Protein AF-A0A2V8DXF9-F1 (afdb_monomer_lite)

Radius of gyration: 17.94 Å; chains: 1; bounding box: 44×35×45 Å

Structure (mmCIF, N/CA/C/O backbone):
data_AF-A0A2V8DXF9-F1
#
_entry.id   AF-A0A2V8DXF9-F1
#
loop_
_atom_site.group_PDB
_atom_site.id
_atom_site.type_symbol
_atom_site.label_atom_id
_atom_site.label_alt_id
_atom_site.label_comp_id
_atom_site.label_asym_id
_atom_site.label_entity_id
_atom_site.label_seq_id
_atom_site.pdbx_PDB_ins_code
_atom_site.Cartn_x
_atom_site.Cartn_y
_atom_site.Cartn_z
_atom_site.occupancy
_atom_site.B_iso_or_equiv
_atom_site.auth_seq_id
_atom_site.auth_comp_id
_atom_site.auth_asym_id
_atom_site.auth_atom_id
_atom_site.pdbx_PDB_model_num
ATOM 1 N N . MET A 1 1 ? -7.701 2.944 -24.285 1.00 45.12 1 MET A N 1
ATOM 2 C CA . MET A 1 1 ? -6.277 2.633 -24.531 1.00 45.12 1 MET A CA 1
ATOM 3 C C . MET A 1 1 ? -6.039 1.240 -23.972 1.00 45.12 1 MET A C 1
ATOM 5 O O . MET A 1 1 ? -6.318 1.082 -22.791 1.00 45.12 1 MET A O 1
ATOM 9 N N . PRO A 1 2 ? -5.647 0.233 -24.767 1.00 52.84 2 PRO A N 1
ATOM 10 C CA . PRO A 1 2 ? -5.289 -1.071 -24.213 1.00 52.84 2 PRO A CA 1
ATOM 11 C C . PRO A 1 2 ? -4.057 -0.925 -23.308 1.00 52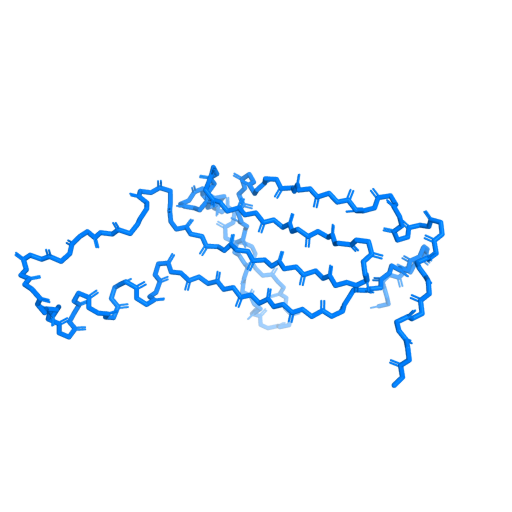.84 2 PRO A C 1
ATOM 13 O O . PRO A 1 2 ? -3.192 -0.086 -23.577 1.00 52.84 2 PRO A O 1
ATOM 16 N N . ASP A 1 3 ? -4.006 -1.701 -22.226 1.00 67.06 3 ASP A N 1
ATOM 17 C CA . ASP A 1 3 ? -2.883 -1.714 -21.290 1.00 67.06 3 ASP A CA 1
ATOM 18 C C . ASP A 1 3 ? -1.593 -2.053 -22.045 1.00 67.06 3 ASP A C 1
ATOM 20 O O . ASP A 1 3 ? -1.438 -3.143 -22.599 1.00 67.06 3 ASP A O 1
ATOM 24 N N . ALA A 1 4 ? -0.677 -1.085 -22.125 1.00 70.88 4 ALA A N 1
ATOM 25 C CA . ALA A 1 4 ? 0.615 -1.305 -22.757 1.00 70.88 4 ALA A CA 1
ATOM 26 C C . ALA A 1 4 ? 1.374 -2.395 -21.979 1.00 70.88 4 ALA A C 1
ATOM 28 O O . ALA A 1 4 ? 1.391 -2.344 -20.745 1.00 70.88 4 ALA A O 1
ATOM 29 N N . PRO A 1 5 ? 2.017 -3.355 -22.666 1.00 83.88 5 PRO A N 1
ATOM 30 C CA . PRO A 1 5 ? 2.752 -4.415 -21.995 1.00 83.88 5 PRO A CA 1
ATOM 31 C C . PRO A 1 5 ? 3.884 -3.838 -21.138 1.00 83.88 5 PRO A C 1
ATOM 33 O O . PRO A 1 5 ? 4.519 -2.848 -21.507 1.00 83.88 5 PRO A O 1
ATOM 36 N N . LEU A 1 6 ? 4.145 -4.488 -20.002 1.00 90.56 6 LEU A N 1
ATOM 37 C CA . LEU A 1 6 ? 5.236 -4.123 -19.103 1.00 90.56 6 LEU A CA 1
ATOM 38 C C . LEU A 1 6 ? 6.608 -4.295 -19.771 1.00 90.56 6 LEU A C 1
ATOM 40 O O . LEU A 1 6 ? 6.869 -5.300 -20.443 1.00 90.56 6 LEU A O 1
ATOM 44 N N . SER A 1 7 ? 7.509 -3.356 -19.497 1.00 91.69 7 SER A N 1
ATOM 45 C CA . SER A 1 7 ? 8.941 -3.467 -19.778 1.00 91.69 7 SER A CA 1
ATOM 46 C C . SER A 1 7 ? 9.590 -4.597 -18.967 1.00 91.69 7 SER A C 1
ATOM 48 O O . SER A 1 7 ? 9.029 -5.101 -17.991 1.00 91.69 7 SER A O 1
ATOM 50 N N . ALA A 1 8 ? 10.800 -5.006 -19.361 1.00 91.56 8 ALA A N 1
ATOM 51 C CA . ALA A 1 8 ? 11.567 -6.005 -18.616 1.00 91.56 8 ALA A CA 1
ATOM 52 C C . ALA A 1 8 ? 11.846 -5.563 -17.168 1.00 91.56 8 ALA A C 1
ATOM 54 O O . ALA A 1 8 ? 11.833 -6.397 -16.268 1.00 91.56 8 ALA A O 1
ATOM 55 N N . GLU A 1 9 ? 12.038 -4.262 -16.947 1.00 91.50 9 GLU A N 1
ATOM 56 C CA . GLU A 1 9 ? 12.272 -3.699 -15.620 1.00 91.50 9 GLU A CA 1
ATOM 57 C C . GLU A 1 9 ? 10.996 -3.695 -14.776 1.00 91.50 9 GLU A C 1
ATOM 59 O O . GLU A 1 9 ? 10.998 -4.200 -13.659 1.00 91.50 9 GLU A O 1
ATOM 64 N N . GLU A 1 10 ? 9.872 -3.222 -15.323 1.00 93.25 10 GLU A N 1
ATOM 65 C CA . GLU A 1 10 ? 8.580 -3.227 -14.617 1.00 93.25 10 GLU A CA 1
ATOM 66 C C . GLU A 1 10 ? 8.166 -4.649 -14.191 1.00 93.25 10 GLU A C 1
ATOM 68 O O . GLU A 1 10 ? 7.578 -4.830 -13.125 1.00 93.25 10 GLU A O 1
ATOM 73 N N . LYS A 1 11 ? 8.526 -5.678 -14.973 1.00 94.44 11 LYS A N 1
ATOM 74 C CA . LYS A 1 11 ? 8.275 -7.087 -14.621 1.00 94.44 11 LYS A CA 1
ATOM 75 C C . LYS A 1 11 ? 9.007 -7.542 -13.357 1.00 94.44 11 LYS A C 1
ATOM 77 O O . LYS A 1 11 ? 8.476 -8.403 -12.662 1.00 94.44 11 LYS A O 1
ATOM 82 N N . LYS A 1 12 ? 10.172 -6.971 -13.024 1.00 94.31 12 LYS A N 1
ATOM 83 C CA . LYS A 1 12 ? 10.921 -7.313 -11.796 1.00 94.31 12 LYS A CA 1
ATOM 84 C C . LYS A 1 12 ? 10.192 -6.881 -10.524 1.00 94.31 12 LYS A C 1
ATOM 86 O O . LYS A 1 12 ? 10.431 -7.448 -9.463 1.00 94.31 12 LYS A O 1
ATOM 91 N N . PHE A 1 13 ? 9.312 -5.887 -10.639 1.00 94.00 13 PHE A N 1
ATOM 92 C CA . PHE A 1 13 ? 8.531 -5.367 -9.523 1.00 94.00 13 PHE A CA 1
ATOM 93 C C . PHE A 1 13 ? 7.219 -6.116 -9.318 1.00 94.00 13 PHE A C 1
ATOM 95 O O . PHE A 1 13 ? 6.589 -5.901 -8.297 1.00 94.00 13 PHE A O 1
ATOM 102 N N .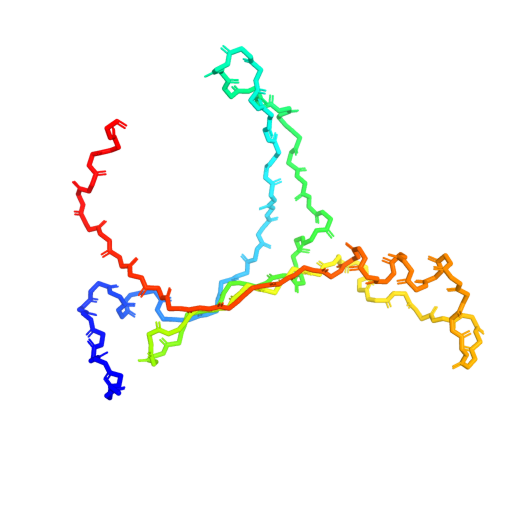 VAL A 1 14 ? 6.771 -6.966 -10.249 1.00 95.88 14 VAL A N 1
ATOM 103 C CA . VAL A 1 14 ? 5.489 -7.675 -10.109 1.00 95.88 14 VAL A CA 1
ATOM 104 C C . VAL A 1 14 ? 5.541 -8.612 -8.904 1.00 95.88 14 VAL A C 1
ATOM 106 O O . VAL A 1 14 ? 6.368 -9.518 -8.842 1.00 95.88 14 VAL A O 1
ATOM 109 N N . GLY A 1 15 ? 4.624 -8.417 -7.957 1.00 96.50 15 GLY A N 1
ATOM 110 C CA . GLY A 1 15 ? 4.586 -9.202 -6.732 1.00 96.50 15 GLY A CA 1
ATOM 111 C C . GLY A 1 15 ? 3.949 -8.480 -5.551 1.00 96.50 15 GLY A C 1
ATOM 112 O O . GLY A 1 15 ? 3.415 -7.374 -5.670 1.00 96.50 15 GLY A O 1
ATOM 113 N N . PHE A 1 16 ? 4.019 -9.145 -4.399 1.00 96.00 16 PHE A N 1
ATOM 114 C CA . PHE A 1 16 ? 3.521 -8.664 -3.115 1.00 96.00 16 PHE A CA 1
ATOM 115 C C . PHE A 1 16 ? 4.699 -8.348 -2.201 1.00 96.00 16 PHE A C 1
ATOM 117 O O . PHE A 1 16 ? 5.488 -9.227 -1.857 1.00 96.00 16 PHE A O 1
ATOM 124 N N . TYR A 1 17 ? 4.787 -7.097 -1.769 1.00 95.06 17 TYR A N 1
ATOM 125 C CA . TYR A 1 17 ? 5.855 -6.601 -0.915 1.00 95.06 17 TYR A CA 1
ATOM 126 C C . TYR A 1 17 ? 5.265 -6.228 0.431 1.00 95.06 17 TYR A C 1
ATOM 128 O O . TYR A 1 17 ? 4.367 -5.391 0.531 1.00 95.06 17 TYR A O 1
ATOM 136 N N . LYS A 1 18 ? 5.773 -6.865 1.479 1.00 93.19 18 LYS A N 1
ATOM 137 C CA . LYS A 1 18 ? 5.365 -6.592 2.852 1.00 93.19 18 LYS A CA 1
ATOM 138 C C . LYS A 1 18 ? 6.026 -5.309 3.343 1.00 93.19 18 LYS A C 1
ATOM 140 O O . LYS A 1 18 ? 7.241 -5.159 3.237 1.00 93.19 18 LYS A O 1
ATOM 145 N N . LEU A 1 19 ? 5.242 -4.415 3.937 1.00 91.94 19 LEU A N 1
ATOM 146 C CA . LEU A 1 19 ? 5.780 -3.226 4.587 1.00 91.94 19 LEU A CA 1
ATOM 147 C C . LEU A 1 19 ? 6.460 -3.607 5.909 1.00 91.94 19 LEU A C 1
ATOM 149 O O . LEU A 1 19 ? 5.845 -4.243 6.773 1.00 91.94 19 LEU A O 1
ATOM 153 N N . LEU A 1 20 ? 7.721 -3.200 6.069 1.00 90.44 20 LEU A N 1
ATOM 154 C CA . LEU A 1 20 ? 8.494 -3.435 7.292 1.00 90.44 20 LEU A CA 1
ATOM 155 C C . LEU A 1 20 ? 8.371 -2.281 8.288 1.00 90.44 20 LEU A C 1
ATOM 157 O O . LEU A 1 20 ? 8.272 -2.529 9.483 1.00 90.44 20 LEU A O 1
ATOM 161 N N . TYR A 1 21 ? 8.383 -1.041 7.805 1.00 87.69 21 TYR A N 1
ATOM 162 C CA . TYR A 1 21 ? 8.206 0.174 8.598 1.00 87.69 21 TYR A CA 1
ATOM 163 C C . TYR A 1 21 ? 7.984 1.380 7.677 1.00 87.69 21 TYR A C 1
ATOM 165 O O . TYR A 1 21 ? 8.206 1.299 6.469 1.00 87.69 21 TYR A O 1
ATOM 173 N N . THR A 1 22 ? 7.555 2.499 8.255 1.00 83.88 22 THR A N 1
ATOM 174 C CA . THR A 1 22 ? 7.541 3.816 7.603 1.00 83.88 22 THR A CA 1
ATOM 175 C C . THR A 1 22 ? 8.397 4.792 8.394 1.00 83.88 22 THR A C 1
ATOM 177 O O . THR A 1 22 ? 8.337 4.778 9.623 1.00 83.88 22 THR A O 1
ATOM 180 N N . ASP A 1 23 ? 9.107 5.680 7.709 1.00 82.56 23 ASP A N 1
ATOM 181 C CA . ASP A 1 23 ? 9.763 6.828 8.332 1.00 82.56 23 ASP A CA 1
ATOM 182 C C . ASP A 1 23 ? 8.927 8.093 8.135 1.00 82.56 23 ASP A C 1
ATOM 184 O O . ASP A 1 23 ? 8.220 8.244 7.137 1.00 82.56 23 ASP A O 1
ATOM 188 N N . SER A 1 24 ? 8.994 9.008 9.104 1.00 73.81 24 SER A N 1
ATOM 189 C CA . SER A 1 24 ? 8.350 10.316 8.997 1.00 73.81 24 SER A CA 1
ATOM 190 C C . SER A 1 24 ? 9.391 11.427 8.964 1.00 73.81 24 SER A C 1
ATOM 192 O O . SER A 1 24 ? 10.270 11.534 9.827 1.00 73.81 24 SER A O 1
ATOM 194 N N . TYR A 1 25 ? 9.261 12.284 7.962 1.00 74.12 25 TYR A N 1
ATOM 195 C CA . TYR A 1 25 ? 10.018 13.516 7.847 1.00 74.12 25 TYR A CA 1
ATOM 196 C C . TYR A 1 25 ? 9.052 14.692 7.742 1.00 74.12 25 TYR A C 1
ATOM 198 O O . TYR A 1 25 ? 7.883 14.543 7.376 1.00 74.12 25 TYR A O 1
ATOM 206 N N . ARG A 1 26 ? 9.529 15.877 8.109 1.00 75.94 26 ARG A N 1
ATOM 207 C CA . ARG A 1 26 ? 8.849 17.138 7.807 1.00 75.94 26 ARG A CA 1
ATOM 208 C C . ARG A 1 26 ? 9.810 18.042 7.076 1.00 75.94 26 ARG A C 1
ATOM 210 O O . ARG A 1 26 ? 10.969 18.143 7.460 1.00 75.94 26 ARG A O 1
ATOM 217 N N . THR A 1 27 ? 9.315 18.750 6.077 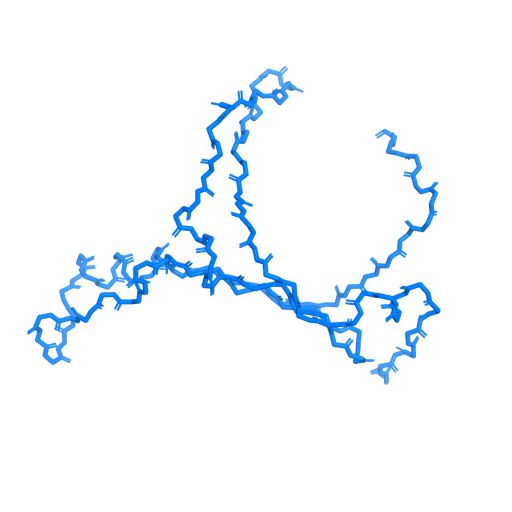1.00 78.50 27 THR A N 1
ATOM 218 C CA . THR A 1 27 ? 10.073 19.840 5.475 1.00 78.50 27 THR A CA 1
ATOM 219 C C . THR A 1 27 ? 9.992 21.057 6.391 1.00 78.50 27 THR A C 1
ATOM 221 O O . THR A 1 27 ? 8.901 21.550 6.676 1.00 78.50 27 THR A O 1
ATOM 224 N N . LYS A 1 28 ? 11.143 21.538 6.863 1.00 78.38 28 LYS A N 1
ATOM 225 C CA . LYS A 1 28 ? 11.285 22.795 7.602 1.00 78.38 28 LYS A CA 1
ATOM 226 C C . LYS A 1 28 ? 12.358 23.629 6.911 1.00 78.38 28 LYS A C 1
ATOM 228 O O . LYS A 1 28 ? 13.462 23.139 6.694 1.00 78.38 28 LYS A O 1
ATOM 233 N N . ASP A 1 29 ? 12.013 24.853 6.521 1.00 83.56 29 ASP A N 1
ATOM 234 C CA . ASP A 1 29 ? 12.918 25.782 5.826 1.00 83.56 29 ASP A CA 1
ATOM 235 C C . ASP A 1 29 ? 13.586 25.163 4.578 1.00 83.56 29 ASP A C 1
ATOM 237 O O . ASP A 1 29 ? 14.782 25.316 4.340 1.00 83.56 29 ASP A O 1
ATOM 241 N N . GLY A 1 30 ? 12.813 24.392 3.802 1.00 82.06 30 GLY A N 1
ATOM 242 C CA . GLY A 1 30 ? 13.294 23.705 2.596 1.00 82.06 30 GLY A CA 1
ATOM 243 C C . GLY A 1 30 ? 14.188 22.486 2.852 1.00 82.06 30 GLY A C 1
ATOM 244 O O . GLY A 1 30 ? 14.650 21.869 1.897 1.00 82.06 30 GLY A O 1
ATOM 245 N N . LYS A 1 31 ? 14.419 22.107 4.114 1.00 78.62 31 LYS A N 1
ATOM 246 C CA . LYS A 1 31 ? 15.196 20.921 4.491 1.00 78.62 31 LYS A CA 1
ATOM 247 C C . LYS A 1 31 ? 14.289 19.835 5.04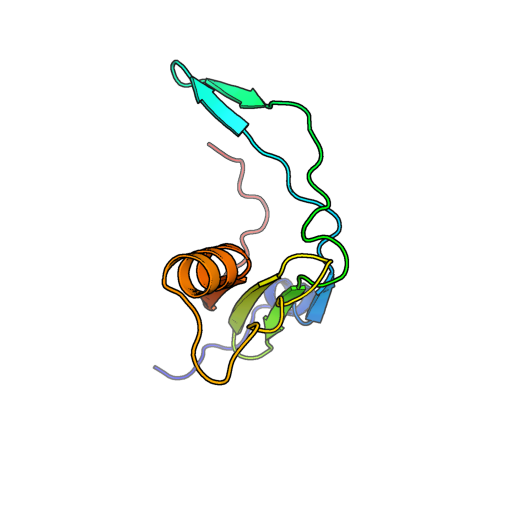4 1.00 78.62 31 LYS A C 1
ATOM 249 O O . LYS A 1 31 ? 13.400 20.104 5.852 1.00 78.62 31 LYS A O 1
ATOM 254 N N . GLU A 1 32 ? 14.527 18.597 4.632 1.00 81.25 32 GLU A N 1
ATOM 255 C CA . GLU A 1 32 ? 13.880 17.437 5.236 1.00 81.25 32 GLU A CA 1
ATOM 256 C C . GLU A 1 32 ? 14.466 17.195 6.632 1.00 81.25 32 GLU A C 1
ATOM 258 O O . GLU A 1 32 ? 15.651 16.912 6.798 1.00 81.25 32 GLU A O 1
ATOM 263 N N . VAL A 1 33 ? 13.627 17.332 7.655 1.00 78.81 33 VAL A N 1
ATOM 264 C CA . VAL A 1 33 ? 13.946 16.987 9.038 1.00 78.81 33 VAL A CA 1
ATOM 265 C C . VAL A 1 33 ? 13.330 15.625 9.324 1.00 78.81 33 VAL A C 1
ATOM 267 O O . VAL A 1 33 ? 12.110 15.488 9.466 1.00 78.81 33 VAL A O 1
ATOM 270 N N . PHE A 1 34 ? 14.184 14.609 9.387 1.00 74.50 34 PHE A N 1
ATOM 271 C CA . PHE A 1 34 ? 13.812 13.253 9.770 1.00 74.50 34 PHE A CA 1
ATOM 272 C C . PHE A 1 34 ? 13.681 13.180 11.292 1.00 74.50 34 PHE A C 1
ATOM 274 O O . PHE A 1 34 ? 14.605 13.545 12.014 1.00 74.50 34 PHE A O 1
ATOM 281 N N . HIS A 1 35 ? 12.554 12.676 11.796 1.00 68.25 35 HIS A N 1
ATOM 282 C CA . HIS A 1 35 ? 12.359 12.505 13.243 1.00 68.25 35 HIS A CA 1
ATOM 283 C C . HIS A 1 35 ? 12.954 11.187 13.773 1.00 68.25 35 HIS A C 1
ATOM 285 O O . HIS A 1 35 ? 12.749 10.851 14.939 1.00 68.25 35 HIS A O 1
ATOM 291 N N . GLY A 1 36 ? 13.655 10.422 12.920 1.00 60.56 36 GLY A N 1
ATOM 292 C CA . GLY A 1 36 ? 14.409 9.208 13.272 1.00 60.56 36 GLY A CA 1
ATOM 293 C C . GLY A 1 36 ? 13.588 8.067 13.884 1.00 60.56 36 GLY A C 1
ATOM 294 O O . GLY A 1 36 ? 14.148 7.075 14.338 1.00 60.56 36 GLY A O 1
ATOM 295 N N . SER A 1 37 ? 12.266 8.200 13.936 1.00 71.00 37 SER A N 1
ATOM 296 C CA . SER A 1 37 ? 11.375 7.278 14.627 1.00 71.00 37 SER A CA 1
ATOM 297 C C . SER A 1 37 ? 10.750 6.343 13.604 1.00 71.00 37 SER A C 1
ATOM 299 O O . SER A 1 37 ? 9.731 6.657 12.985 1.00 71.00 37 SER A O 1
ATOM 301 N N . ARG A 1 38 ? 11.393 5.184 13.438 1.00 81.56 38 ARG A N 1
ATOM 302 C CA . ARG A 1 38 ? 10.864 4.052 12.682 1.00 81.56 38 ARG A CA 1
ATOM 303 C C . ARG A 1 38 ? 9.463 3.727 13.194 1.00 81.56 38 ARG A C 1
ATOM 305 O O . ARG A 1 38 ? 9.294 3.325 14.344 1.00 81.56 38 ARG A O 1
ATOM 312 N N . ASN A 1 39 ? 8.457 3.905 12.347 1.00 80.62 39 ASN A N 1
ATOM 313 C CA . ASN A 1 39 ? 7.077 3.614 12.697 1.00 80.62 39 ASN A CA 1
ATOM 314 C C . ASN A 1 39 ? 6.688 2.224 12.176 1.00 80.62 39 ASN A C 1
ATOM 316 O O . ASN A 1 39 ? 6.575 1.994 10.970 1.00 80.62 39 ASN A O 1
ATOM 320 N N . GLU A 1 40 ? 6.463 1.304 13.112 1.00 86.94 40 GLU A N 1
ATOM 321 C CA . GLU A 1 40 ? 6.047 -0.073 12.842 1.00 86.94 40 GLU A CA 1
ATOM 322 C C . GLU A 1 40 ? 4.552 -0.316 13.072 1.00 86.94 40 GLU A C 1
ATOM 324 O O . GLU A 1 40 ? 4.100 -1.458 12.967 1.00 86.94 40 GLU A O 1
ATOM 329 N N . THR A 1 41 ? 3.751 0.719 13.359 1.00 85.38 41 THR A N 1
ATOM 330 C CA . THR A 1 41 ? 2.316 0.550 13.649 1.00 85.38 41 THR A CA 1
ATOM 331 C C . THR A 1 41 ? 1.564 -0.091 12.496 1.00 85.38 41 THR A C 1
ATOM 333 O O . THR A 1 41 ? 0.506 -0.652 12.724 1.00 85.38 41 THR A O 1
ATOM 336 N N . ARG A 1 42 ? 2.110 -0.039 11.276 1.00 84.69 42 ARG A N 1
ATOM 337 C CA . ARG A 1 42 ? 1.547 -0.640 10.059 1.00 84.69 42 ARG A CA 1
ATOM 338 C C . ARG A 1 42 ? 2.356 -1.814 9.510 1.00 84.69 42 ARG A C 1
ATOM 340 O O . ARG A 1 42 ? 2.017 -2.383 8.470 1.00 84.69 42 ARG A O 1
ATOM 347 N N . ALA A 1 43 ? 3.445 -2.166 10.188 1.00 84.88 43 ALA A N 1
ATOM 348 C CA . ALA A 1 43 ? 4.294 -3.279 9.807 1.00 84.88 43 ALA A CA 1
ATOM 349 C C . ALA A 1 43 ? 3.534 -4.595 9.980 1.00 84.88 43 ALA A C 1
ATOM 351 O O . ALA A 1 43 ? 2.822 -4.796 10.964 1.00 84.88 43 ALA A O 1
ATOM 352 N N . GLY A 1 44 ? 3.707 -5.529 9.048 1.00 80.12 44 GLY A N 1
ATOM 353 C CA . GLY A 1 44 ? 3.096 -6.853 9.185 1.00 80.12 44 GLY A CA 1
ATOM 354 C C . GLY A 1 44 ? 1.772 -7.040 8.454 1.00 80.12 44 GLY A C 1
ATOM 355 O O . GLY A 1 44 ? 1.539 -8.128 7.936 1.00 80.12 44 GLY A O 1
ATOM 356 N N . THR A 1 45 ? 0.949 -5.996 8.394 1.00 85.69 45 THR A N 1
ATOM 357 C CA . THR A 1 45 ? -0.418 -6.016 7.842 1.00 85.69 45 THR A CA 1
ATOM 358 C C . THR A 1 45 ? -0.570 -5.178 6.573 1.00 85.69 45 THR A C 1
ATOM 360 O O . THR A 1 45 ? -1.590 -5.280 5.894 1.00 85.69 45 THR A O 1
ATOM 363 N N . SER A 1 46 ? 0.441 -4.375 6.237 1.00 91.31 46 SER A N 1
ATOM 364 C CA . SER A 1 46 ? 0.443 -3.500 5.066 1.00 91.31 46 SER A CA 1
ATOM 365 C C . SER A 1 46 ? 1.257 -4.074 3.907 1.00 91.31 46 SER A C 1
ATOM 367 O O . SER A 1 46 ? 2.309 -4.688 4.115 1.00 91.31 46 SER A O 1
ATOM 369 N N . TYR A 1 47 ? 0.788 -3.826 2.684 1.00 93.50 47 TYR A N 1
ATOM 370 C CA . TYR A 1 47 ? 1.352 -4.376 1.452 1.00 93.50 47 TYR A CA 1
ATOM 371 C C . TYR A 1 47 ? 1.464 -3.323 0.352 1.00 93.50 47 TYR A C 1
ATOM 373 O O . TYR A 1 47 ? 0.603 -2.453 0.210 1.00 93.50 47 TYR A O 1
ATOM 381 N N . ILE A 1 48 ? 2.499 -3.467 -0.468 1.00 94.88 48 ILE A N 1
ATOM 382 C CA . ILE A 1 48 ? 2.614 -2.844 -1.785 1.00 94.88 48 ILE A CA 1
ATOM 383 C C . ILE A 1 48 ? 2.489 -3.971 -2.808 1.00 94.88 48 ILE A C 1
ATOM 385 O O . ILE A 1 48 ? 3.180 -4.984 -2.709 1.00 94.88 48 ILE A O 1
ATOM 389 N N . ILE A 1 49 ? 1.584 -3.819 -3.765 1.00 96.25 49 ILE A N 1
ATOM 390 C CA . ILE A 1 49 ? 1.251 -4.844 -4.750 1.00 96.25 49 ILE A CA 1
ATOM 391 C C . ILE A 1 49 ? 1.484 -4.249 -6.126 1.00 96.25 49 ILE A C 1
ATOM 393 O O . ILE A 1 49 ? 0.889 -3.226 -6.450 1.00 96.25 49 ILE A O 1
ATOM 397 N N . TYR A 1 50 ? 2.296 -4.905 -6.945 1.00 96.38 50 TYR A N 1
ATOM 398 C CA . TYR A 1 50 ? 2.457 -4.569 -8.356 1.00 96.38 50 TYR A CA 1
ATOM 399 C C . TYR A 1 50 ? 1.898 -5.707 -9.197 1.00 96.38 50 TYR A C 1
ATOM 401 O O . TYR A 1 50 ? 2.231 -6.876 -8.998 1.00 96.38 50 TYR A O 1
ATOM 409 N N . THR A 1 51 ? 1.039 -5.362 -10.145 1.00 94.75 51 THR A N 1
ATOM 410 C CA . THR A 1 51 ? 0.330 -6.327 -10.985 1.00 94.75 51 THR A CA 1
ATOM 411 C C . THR A 1 51 ? 0.938 -6.384 -12.381 1.00 94.75 51 THR A C 1
ATOM 413 O O . THR A 1 51 ? 1.469 -5.396 -12.891 1.00 94.75 51 THR A O 1
ATOM 416 N N . SER A 1 52 ? 0.781 -7.527 -13.048 1.00 94.25 52 SER A N 1
ATOM 417 C CA . SER A 1 52 ? 1.185 -7.713 -14.448 1.00 94.25 52 SER A CA 1
ATOM 418 C C . SER A 1 52 ? 0.443 -6.798 -15.432 1.00 94.25 52 SER A C 1
ATOM 420 O O . SER A 1 52 ? 0.905 -6.620 -16.555 1.00 94.25 52 SER A O 1
ATOM 422 N N . SER A 1 53 ? -0.670 -6.185 -15.010 1.00 92.44 53 SER A N 1
ATOM 423 C CA . SER A 1 53 ? -1.425 -5.195 -15.791 1.00 92.44 53 SER A CA 1
ATOM 424 C C . SER A 1 53 ? -0.795 -3.792 -15.811 1.00 92.44 53 SER A C 1
ATOM 426 O O . SER A 1 53 ? -1.331 -2.891 -16.446 1.00 92.44 53 SER A O 1
ATOM 428 N N . GLY A 1 54 ? 0.309 -3.562 -15.088 1.00 93.81 54 GLY A N 1
ATOM 429 C CA . GLY A 1 54 ? 0.913 -2.227 -14.976 1.00 93.81 54 GLY A CA 1
ATOM 430 C C . GLY A 1 54 ? 0.268 -1.317 -13.933 1.00 93.81 54 GLY A C 1
ATOM 431 O O . GLY A 1 54 ? 0.535 -0.113 -13.909 1.00 93.81 54 GLY A O 1
ATOM 432 N N . HIS A 1 55 ? -0.542 -1.891 -13.043 1.00 94.75 55 HIS A N 1
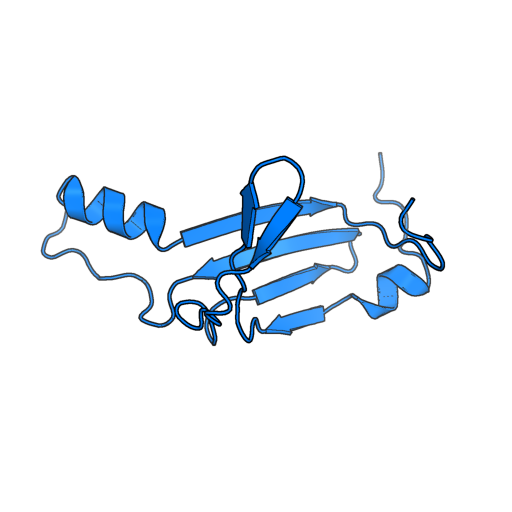ATOM 433 C CA . HIS A 1 55 ? -1.116 -1.204 -11.892 1.00 94.75 55 HIS A CA 1
ATOM 434 C C . HIS A 1 55 ? -0.398 -1.586 -10.605 1.00 94.75 55 HIS A C 1
ATOM 436 O O . HIS A 1 55 ? 0.021 -2.734 -10.437 1.00 94.75 55 HIS A O 1
ATOM 442 N N . MET A 1 56 ? -0.310 -0.630 -9.690 1.00 95.88 56 MET A N 1
ATOM 443 C CA . MET A 1 56 ? 0.109 -0.840 -8.321 1.00 95.88 56 MET A CA 1
ATOM 444 C C . MET A 1 56 ? -1.007 -0.485 -7.341 1.00 95.88 56 MET A C 1
ATOM 446 O O . MET A 1 56 ? -1.852 0.371 -7.617 1.00 95.88 56 MET A O 1
ATOM 450 N N . MET A 1 57 ? -0.971 -1.116 -6.176 1.00 95.56 57 MET A N 1
ATOM 451 C CA . MET A 1 57 ? -1.835 -0.823 -5.044 1.00 95.56 57 MET A CA 1
ATOM 452 C C . MET A 1 57 ? -0.994 -0.760 -3.778 1.00 95.56 57 MET A C 1
ATOM 454 O O . MET A 1 57 ? -0.115 -1.594 -3.567 1.00 95.56 57 MET A O 1
ATOM 458 N N . VAL A 1 58 ? -1.302 0.195 -2.912 1.00 94.19 58 VAL A N 1
ATOM 459 C CA . VAL A 1 58 ? -0.795 0.220 -1.545 1.00 94.19 58 VAL A CA 1
ATOM 460 C C . VAL A 1 58 ? -1.960 0.061 -0.593 1.00 94.19 58 VAL A C 1
ATOM 462 O O . VAL A 1 58 ? -2.969 0.757 -0.692 1.00 94.19 58 VAL A O 1
ATOM 465 N N . HIS A 1 59 ? -1.796 -0.877 0.327 1.00 91.62 59 HIS A N 1
ATOM 466 C CA . HIS A 1 59 ? -2.732 -1.189 1.386 1.00 91.62 59 HIS A CA 1
ATOM 467 C C . HIS A 1 59 ? -2.024 -0.939 2.714 1.00 91.62 59 HIS A C 1
ATOM 469 O O . HIS A 1 59 ? -1.119 -1.688 3.077 1.00 91.62 59 HIS A O 1
ATOM 475 N N . LEU A 1 60 ? -2.404 0.129 3.413 1.00 90.56 60 LEU A N 1
ATOM 476 C CA . LEU A 1 60 ? -1.866 0.509 4.713 1.00 90.56 60 LEU A CA 1
ATOM 477 C C . LEU A 1 60 ? -2.921 0.248 5.781 1.00 90.56 60 LEU A C 1
ATOM 479 O O . LEU A 1 60 ? -3.979 0.873 5.792 1.00 90.56 60 LEU A O 1
ATOM 483 N N . MET A 1 61 ? -2.611 -0.662 6.688 1.00 88.38 61 MET A N 1
ATOM 484 C CA . MET A 1 61 ? -3.461 -1.045 7.805 1.00 88.38 61 MET A CA 1
ATOM 485 C C . MET A 1 61 ? -2.644 -0.999 9.082 1.00 88.38 61 MET A C 1
ATOM 487 O O . MET A 1 61 ? -1.487 -1.419 9.089 1.00 88.38 61 MET A O 1
ATOM 491 N N . ASP A 1 62 ? -3.252 -0.547 10.172 1.00 86.31 62 ASP A N 1
ATOM 492 C CA . ASP A 1 62 ? -2.650 -0.735 11.489 1.00 86.31 62 ASP A CA 1
ATOM 493 C C . ASP A 1 62 ? -2.476 -2.234 11.793 1.00 86.31 62 ASP A C 1
ATOM 495 O O . ASP A 1 62 ? -3.270 -3.088 11.385 1.00 86.31 62 ASP A O 1
ATOM 499 N N . ARG A 1 63 ? -1.394 -2.562 12.497 1.00 82.88 63 ARG A N 1
ATOM 500 C CA . ARG A 1 63 ? -0.960 -3.920 12.843 1.00 82.88 63 ARG A CA 1
ATOM 501 C C . ARG A 1 63 ? -1.962 -4.622 13.746 1.00 82.88 63 ARG A C 1
ATOM 503 O O . ARG A 1 63 ? -2.140 -5.830 13.641 1.00 82.88 63 ARG A O 1
ATOM 510 N N . GLU A 1 64 ? -2.630 -3.857 14.601 1.00 82.19 64 GLU A N 1
ATOM 511 C CA . GLU A 1 64 ? -3.712 -4.338 15.463 1.00 82.19 64 GLU A CA 1
ATOM 512 C C . GLU A 1 64 ? -4.994 -4.665 14.672 1.00 82.19 64 GLU A C 1
ATOM 514 O O . GLU A 1 64 ? -5.917 -5.276 15.207 1.00 82.19 64 GLU A O 1
ATOM 519 N N . GLY A 1 65 ? -5.050 -4.308 13.383 1.00 76.44 65 GLY A N 1
ATOM 520 C CA . GLY A 1 65 ? -6.207 -4.511 12.520 1.00 76.44 65 GLY A CA 1
ATOM 521 C C . GLY A 1 65 ? -7.309 -3.473 12.740 1.00 76.44 65 GLY A C 1
ATOM 522 O O . GLY A 1 65 ? -7.124 -2.446 13.392 1.00 76.44 65 GLY A O 1
ATOM 523 N N . ARG A 1 66 ? -8.491 -3.719 12.159 1.00 73.44 66 ARG A N 1
ATOM 524 C CA . ARG A 1 66 ? -9.665 -2.870 12.409 1.00 73.44 66 ARG A CA 1
ATOM 525 C C . ARG A 1 66 ? -10.238 -3.187 13.786 1.00 73.44 66 ARG A C 1
ATOM 527 O O . ARG A 1 66 ? -10.607 -4.329 14.052 1.00 73.44 66 ARG A O 1
ATOM 534 N N . THR A 1 67 ? -10.371 -2.169 14.630 1.00 79.00 67 THR A N 1
ATOM 535 C CA . THR A 1 67 ? -11.126 -2.279 15.881 1.00 79.00 67 THR A CA 1
ATOM 536 C C . THR A 1 67 ? -12.593 -2.574 15.557 1.00 79.00 67 THR A C 1
ATOM 538 O O . THR A 1 67 ? -13.189 -1.899 14.718 1.00 79.00 67 THR A O 1
ATOM 541 N N . LYS A 1 68 ? -13.173 -3.594 16.198 1.00 83.19 68 LYS A N 1
ATOM 542 C CA . LYS A 1 68 ? -14.616 -3.857 16.111 1.00 83.19 68 LYS A CA 1
ATOM 543 C C . LYS A 1 68 ? -15.371 -2.744 16.837 1.00 83.19 68 LYS A C 1
ATOM 545 O O . LYS A 1 68 ? -14.941 -2.333 17.911 1.00 83.19 68 LYS A O 1
ATOM 550 N N . TYR A 1 69 ? -16.480 -2.288 16.266 1.00 87.44 69 TYR A N 1
ATOM 551 C CA . TYR A 1 69 ? -17.361 -1.328 16.930 1.00 87.44 69 TYR A CA 1
ATOM 552 C C . TYR A 1 69 ? -18.054 -1.975 18.128 1.00 87.44 69 TYR A C 1
ATOM 554 O O . TYR A 1 69 ? -18.334 -3.177 18.107 1.00 87.44 69 TYR A O 1
ATOM 562 N N . ALA A 1 70 ? -18.325 -1.183 19.166 1.00 88.50 70 ALA A N 1
ATOM 563 C CA . ALA A 1 70 ? -18.994 -1.676 20.368 1.00 88.50 70 ALA A CA 1
ATOM 564 C C . ALA A 1 70 ? -20.457 -2.088 20.112 1.00 88.50 70 ALA A C 1
ATOM 566 O O . ALA A 1 70 ? -20.977 -2.979 20.784 1.00 88.50 70 ALA A O 1
ATOM 567 N N . GLY A 1 71 ? -21.115 -1.455 19.136 1.00 88.69 71 GLY A N 1
ATOM 568 C CA . GLY A 1 71 ? -22.499 -1.726 18.750 1.00 88.69 71 GLY A CA 1
ATOM 569 C C . GLY A 1 71 ? -22.666 -2.047 17.264 1.00 88.69 71 GLY A C 1
ATOM 570 O O . GLY A 1 71 ? -21.709 -2.092 16.494 1.00 88.69 71 GLY A O 1
ATOM 571 N N . ALA A 1 72 ? -23.920 -2.243 16.847 1.00 88.88 72 ALA A N 1
ATOM 572 C CA . ALA A 1 72 ? -24.269 -2.483 15.443 1.00 88.88 72 ALA A CA 1
ATOM 573 C C . ALA A 1 72 ? -23.963 -1.281 14.524 1.00 88.88 72 ALA A C 1
ATOM 575 O O . ALA A 1 72 ? -23.797 -1.453 13.318 1.00 88.88 72 ALA A O 1
ATOM 576 N N . GLN A 1 73 ? -23.891 -0.074 15.092 1.00 90.44 73 GLN A N 1
ATOM 577 C CA . GLN A 1 73 ? -23.515 1.170 14.422 1.00 90.44 73 GLN A CA 1
ATOM 578 C C . GLN A 1 73 ? -22.358 1.821 15.197 1.00 90.44 73 GLN A C 1
ATOM 580 O O . GLN A 1 73 ? -22.421 1.835 16.430 1.00 90.44 73 GLN A O 1
ATOM 585 N N . PRO A 1 74 ? -21.321 2.343 14.515 1.00 90.50 74 PRO A N 1
ATOM 586 C CA . PRO A 1 74 ? -20.216 3.028 15.175 1.00 90.50 74 PRO A CA 1
ATOM 587 C C . PRO A 1 74 ? -20.646 4.379 15.744 1.00 90.50 74 PRO A C 1
ATOM 589 O O . PRO A 1 74 ? -21.474 5.076 15.151 1.00 90.50 74 PRO A O 1
ATOM 592 N N . THR A 1 75 ? -20.007 4.808 16.831 1.00 94.00 75 THR A N 1
ATOM 593 C CA . THR A 1 75 ? -20.026 6.231 17.197 1.00 94.00 75 THR A CA 1
ATOM 594 C C . THR A 1 75 ? -19.219 7.059 16.183 1.00 94.00 75 THR A C 1
ATOM 596 O O . THR A 1 75 ? -18.376 6.511 15.461 1.00 94.00 75 THR A O 1
ATOM 599 N N . PRO A 1 76 ? -19.417 8.388 16.112 1.00 92.31 76 PRO A N 1
ATOM 600 C CA . PRO A 1 76 ? -18.589 9.254 15.271 1.00 92.31 76 PRO A CA 1
ATOM 601 C C . PRO A 1 76 ? -17.080 9.100 15.533 1.00 92.31 76 PRO A C 1
ATOM 603 O O . PRO A 1 76 ? -16.281 9.099 14.595 1.00 92.31 76 PRO A O 1
ATOM 606 N N . GLU A 1 77 ? -16.678 8.919 16.791 1.00 90.88 77 GLU A N 1
ATOM 607 C CA . GLU A 1 77 ? -15.283 8.718 17.190 1.00 90.88 77 GLU A CA 1
ATOM 608 C C . GLU A 1 77 ? -14.746 7.368 16.707 1.00 90.88 77 GLU A C 1
ATOM 610 O O . GLU A 1 77 ? -13.635 7.301 16.172 1.00 90.88 77 GLU A O 1
ATOM 615 N N . GLU A 1 78 ? -15.532 6.298 16.856 1.00 88.06 78 GLU A N 1
ATOM 616 C CA . GLU A 1 78 ? -15.181 4.969 16.351 1.00 88.06 78 GLU A CA 1
ATOM 617 C C . GLU A 1 78 ? -15.036 4.975 14.824 1.00 88.06 78 GLU A C 1
ATOM 619 O O . GLU A 1 78 ? -14.062 4.433 14.293 1.00 88.06 78 GLU A O 1
ATOM 624 N N . ALA A 1 79 ? -15.949 5.647 14.118 1.00 88.44 79 ALA A N 1
ATOM 625 C CA . ALA A 1 79 ? -15.906 5.788 12.667 1.00 88.44 79 ALA A CA 1
ATOM 626 C C . ALA A 1 79 ? -14.664 6.569 12.208 1.00 88.44 79 ALA A C 1
ATOM 628 O O . ALA A 1 79 ? -13.956 6.136 11.296 1.00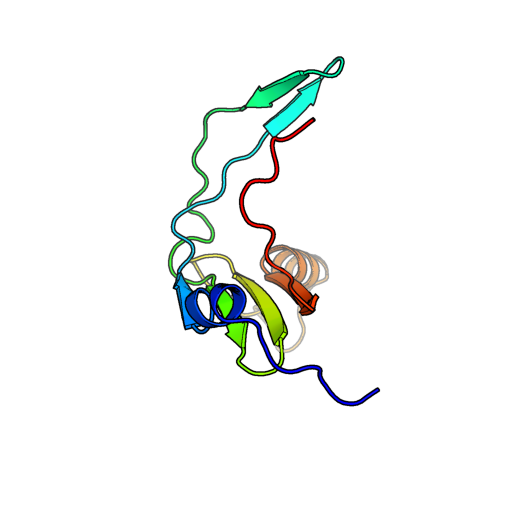 88.44 79 ALA A O 1
ATOM 629 N N . LEU A 1 80 ? -14.347 7.689 12.867 1.00 88.31 80 LEU A N 1
ATOM 630 C CA . LEU A 1 80 ? -13.159 8.484 12.554 1.00 88.31 80 LEU A CA 1
ATOM 631 C C . LEU A 1 80 ? -11.863 7.712 12.837 1.00 88.31 80 LEU A C 1
ATOM 633 O O . LEU A 1 80 ? -10.916 7.783 12.048 1.00 88.31 80 LEU A O 1
ATOM 637 N N . LYS A 1 81 ? -11.806 6.961 13.942 1.00 86.00 81 LYS A N 1
ATOM 638 C CA . LYS A 1 81 ? -10.657 6.111 14.277 1.00 86.00 81 LYS A CA 1
ATOM 639 C C . LYS A 1 81 ? -10.461 5.012 13.231 1.00 86.00 81 LYS A C 1
ATOM 641 O O . LYS A 1 81 ? -9.343 4.836 12.753 1.00 86.00 81 LYS A O 1
ATOM 646 N N . ALA A 1 82 ? -11.532 4.324 12.835 1.00 85.00 82 ALA A N 1
ATOM 647 C CA . ALA A 1 82 ? -11.485 3.292 11.800 1.00 85.00 82 ALA A CA 1
ATOM 648 C C . ALA A 1 82 ? -11.108 3.853 10.420 1.00 85.00 82 ALA A C 1
ATOM 650 O O . ALA A 1 82 ? -10.386 3.205 9.666 1.00 85.00 82 ALA A O 1
ATOM 651 N N . TYR A 1 83 ? -11.544 5.072 10.097 1.00 84.38 83 TYR A N 1
ATOM 652 C CA . TYR A 1 83 ? -11.138 5.751 8.868 1.00 84.38 83 TYR A CA 1
ATOM 653 C C . TYR A 1 83 ? -9.631 6.048 8.852 1.00 84.38 83 TYR A C 1
ATOM 655 O O . TYR A 1 83 ? -8.970 5.833 7.844 1.00 84.38 83 TYR A O 1
ATOM 663 N N . ARG A 1 84 ? -9.063 6.503 9.976 1.00 84.44 84 ARG A N 1
ATOM 664 C CA . ARG A 1 84 ? -7.633 6.857 10.082 1.00 84.44 84 ARG A CA 1
ATOM 665 C C . ARG A 1 84 ? -6.689 5.652 10.145 1.00 84.44 84 ARG A C 1
ATOM 667 O O . ARG A 1 84 ? -5.505 5.806 9.836 1.00 84.44 84 ARG A O 1
ATOM 674 N N . SER A 1 85 ? -7.179 4.482 10.555 1.00 82.25 85 SER A N 1
ATOM 675 C CA . SER A 1 85 ? -6.371 3.256 10.629 1.00 82.25 85 SER A CA 1
ATOM 676 C C . SER A 1 85 ? -6.156 2.590 9.267 1.00 82.25 85 SER A C 1
ATOM 678 O O . SER A 1 85 ? -5.292 1.719 9.141 1.00 82.25 85 SER A O 1
ATOM 680 N N . TYR A 1 86 ? -6.902 3.023 8.243 1.00 84.81 86 TYR A N 1
ATOM 681 C CA . TYR A 1 86 ? -6.755 2.573 6.867 1.00 84.81 86 TYR A CA 1
ATOM 682 C C . TYR A 1 86 ? -6.258 3.696 5.957 1.00 84.81 86 TYR A C 1
ATOM 684 O O . TYR A 1 86 ? -6.818 4.787 5.907 1.00 84.81 86 TYR A O 1
ATOM 692 N N . GLY A 1 87 ? -5.229 3.397 5.177 1.00 87.75 87 GLY A N 1
ATOM 693 C CA . GLY A 1 87 ? -4.798 4.216 4.055 1.00 87.75 87 GLY A CA 1
ATOM 694 C C . GLY A 1 87 ? -4.602 3.337 2.833 1.00 87.75 87 GLY A C 1
ATOM 695 O O . GLY A 1 87 ? -4.199 2.182 2.938 1.00 87.75 87 GLY A O 1
ATOM 696 N N . GLY A 1 88 ? -4.861 3.871 1.651 1.00 89.94 88 GLY A N 1
ATOM 697 C CA . GLY A 1 88 ? -4.569 3.135 0.438 1.00 89.94 88 GLY A CA 1
ATOM 698 C C . GLY A 1 88 ? -4.683 4.000 -0.793 1.00 89.94 88 GLY A C 1
ATOM 699 O O . GLY A 1 88 ? -5.402 4.996 -0.811 1.00 89.94 88 GLY A O 1
ATOM 700 N N . TYR A 1 89 ? -3.949 3.606 -1.818 1.00 91.75 89 TYR A N 1
ATOM 701 C CA . TYR A 1 89 ? -4.018 4.218 -3.131 1.00 91.75 89 TYR A CA 1
ATOM 702 C C . TYR A 1 89 ? -3.752 3.160 -4.190 1.00 91.75 89 TYR A C 1
ATOM 704 O O . TYR A 1 89 ? -3.128 2.129 -3.929 1.00 91.75 89 TYR A O 1
ATOM 712 N N . PHE A 1 90 ? -4.254 3.416 -5.388 1.00 94.62 90 PHE A N 1
ATOM 713 C CA . PHE A 1 90 ? -4.050 2.570 -6.548 1.00 94.62 90 PHE A CA 1
ATOM 714 C C . PHE A 1 90 ? -3.767 3.456 -7.753 1.00 94.62 90 PHE A C 1
ATOM 716 O O . PHE A 1 90 ? -4.182 4.614 -7.803 1.00 94.62 90 PHE A O 1
ATOM 723 N N . GLY A 1 91 ? -3.060 2.913 -8.730 1.00 93.38 91 GLY A N 1
ATOM 724 C CA . GLY A 1 91 ? -2.768 3.641 -9.951 1.00 93.38 91 GLY A CA 1
ATOM 725 C C . GLY A 1 91 ? -1.825 2.869 -10.845 1.00 93.38 91 GLY A C 1
ATOM 726 O O . GLY A 1 91 ? -1.430 1.748 -10.539 1.00 93.38 91 GLY A O 1
ATOM 727 N N . ARG A 1 92 ? -1.454 3.476 -11.965 1.00 93.69 92 ARG A N 1
ATOM 728 C CA . ARG A 1 92 ? -0.411 2.926 -12.825 1.00 93.69 92 ARG A CA 1
ATOM 729 C C . ARG A 1 92 ? 0.970 3.192 -12.242 1.00 93.69 92 ARG A C 1
ATOM 731 O O . ARG A 1 92 ? 1.201 4.268 -11.698 1.00 93.69 92 ARG A O 1
ATOM 738 N N . PHE A 1 93 ? 1.890 2.251 -12.423 1.00 92.44 93 PHE A N 1
ATOM 739 C CA . PHE A 1 93 ? 3.300 2.458 -12.096 1.00 92.44 93 PHE A CA 1
ATOM 740 C C . PHE A 1 93 ? 4.163 2.498 -13.357 1.00 92.44 93 PHE A C 1
ATOM 742 O O . PHE A 1 93 ? 3.769 2.011 -14.419 1.00 92.44 93 PHE A O 1
ATOM 749 N N . ARG A 1 94 ? 5.329 3.129 -13.225 1.00 90.56 94 ARG A N 1
ATOM 750 C CA . ARG A 1 94 ? 6.405 3.187 -14.216 1.00 90.56 94 ARG A CA 1
ATOM 751 C C . ARG A 1 94 ? 7.729 3.104 -13.475 1.00 90.56 94 ARG A C 1
ATOM 753 O O . ARG A 1 94 ? 7.855 3.688 -12.399 1.00 90.56 94 ARG A O 1
ATOM 760 N N . THR A 1 95 ? 8.704 2.418 -14.051 1.00 88.62 95 THR A N 1
ATOM 761 C CA . THR A 1 95 ? 10.082 2.423 -13.553 1.00 88.62 95 THR A CA 1
ATOM 762 C C . THR A 1 95 ? 10.947 3.320 -14.434 1.00 88.62 95 THR A C 1
ATOM 764 O O . THR A 1 95 ? 10.690 3.483 -15.627 1.00 88.62 95 THR A O 1
ATOM 767 N N . TYR A 1 96 ? 11.965 3.930 -13.833 1.00 84.94 96 TYR A N 1
ATOM 768 C CA . TYR A 1 96 ? 12.980 4.710 -14.534 1.00 84.94 96 TYR A CA 1
ATOM 769 C C . TYR A 1 96 ? 14.340 4.231 -14.038 1.00 84.94 96 TYR A C 1
ATOM 771 O O . TYR A 1 96 ? 14.664 4.403 -12.864 1.00 84.94 96 TYR A O 1
ATOM 779 N N . GLU A 1 97 ? 15.116 3.610 -14.915 1.00 71.69 97 GLU A N 1
ATOM 780 C CA . GLU A 1 97 ? 16.490 3.211 -14.618 1.00 71.69 97 GLU A CA 1
ATOM 781 C C . GLU A 1 97 ? 17.409 4.438 -14.770 1.00 71.69 97 GLU A C 1
ATOM 783 O O . GLU A 1 97 ? 17.218 5.248 -15.677 1.00 71.69 97 GLU A O 1
ATOM 788 N N . ASN A 1 98 ? 18.389 4.608 -13.877 1.00 64.81 98 ASN A N 1
ATOM 789 C CA . ASN A 1 98 ? 19.404 5.677 -13.932 1.00 64.81 98 ASN A CA 1
ATOM 790 C C . ASN A 1 98 ? 18.896 7.127 -13.855 1.00 64.81 98 ASN A C 1
ATOM 792 O O . ASN A 1 98 ? 19.562 8.049 -14.333 1.00 64.81 98 ASN A O 1
ATOM 796 N N . LYS A 1 99 ? 17.746 7.376 -13.223 1.00 50.75 99 LYS A N 1
ATOM 797 C CA . LYS A 1 99 ? 17.350 8.755 -12.925 1.00 50.75 99 LYS A CA 1
ATOM 798 C C . LYS A 1 99 ? 18.251 9.298 -11.810 1.00 50.75 99 LYS A C 1
ATOM 800 O O . LYS A 1 99 ? 17.992 9.034 -10.640 1.00 50.75 99 LYS A O 1
ATOM 805 N N . ASN A 1 100 ? 19.292 10.055 -12.168 1.00 46.78 100 ASN A N 1
ATOM 806 C CA . ASN A 1 100 ? 19.955 10.948 -11.218 1.00 46.78 100 ASN A CA 1
ATOM 807 C C . ASN A 1 100 ? 18.872 11.886 -10.664 1.00 46.78 100 ASN A C 1
ATOM 809 O O . ASN A 1 100 ? 18.252 12.598 -11.462 1.00 46.78 100 ASN A O 1
ATOM 813 N N . PRO A 1 101 ? 18.572 11.861 -9.354 1.00 49.16 101 PRO A N 1
ATOM 814 C CA . PRO A 1 101 ? 17.676 12.847 -8.780 1.00 49.16 101 PRO A CA 1
ATOM 815 C C . PRO A 1 101 ? 18.348 14.215 -8.945 1.00 49.16 101 PRO A C 1
ATOM 817 O O . PRO A 1 101 ? 19.420 14.452 -8.393 1.00 49.16 101 PRO A O 1
ATOM 820 N N . SER A 1 102 ? 17.761 15.046 -9.807 1.00 48.16 102 SER A N 1
ATOM 821 C CA . SER A 1 102 ? 18.113 16.457 -9.997 1.00 48.16 102 SER A CA 1
ATOM 822 C C . SER A 1 102 ? 17.772 17.274 -8.764 1.00 48.16 102 SER A C 1
ATOM 824 O O . SER A 1 102 ? 16.659 17.025 -8.241 1.00 48.16 102 SER A O 1
#

Sequence (102 aa):
MPDAPLSAEEKKFVGFYKLLYTDSYRTKDGKEVFHGSRNETRAGTSYIIYTSSGHMMVHLMDREGRTKYAGAQPTPEEALKAYRSYGGYFGRFRTYENKNPS

Foldseek 3Di:
DQQDFDDPVLVVQADKDFDQWDWDWDQDPNDTHTPPDTHCQQGPPWIWHRHRSQKIKTWTAGPVGQDDAPDPDHDPVSVVVNVVRIDMDMDGDDDDPPPPPD

Secondary structure (DSSP, 8-state):
---PPPPHHHHHT-EEEE---B--EEEETTEEEE----B-TTTTT-EEEE-TTSEEEEEEE-TT-PPPPSSSS--HHHHHHHHHTEEEEEEE----TT----

pLDDT: mean 84.19, std 11.75, range [45.12, 96.5]